Protein AF-A0A2M7DR31-F1 (afdb_monomer)

Solvent-accessible surface area (backbone atoms only — not comparable to full-atom values): 8482 Å² total; per-residue (Å²): 135,82,79,83,71,75,78,82,78,78,74,91,41,73,65,52,57,50,51,55,54,49,57,79,62,51,80,48,97,69,54,73,56,53,67,68,61,55,52,49,52,15,61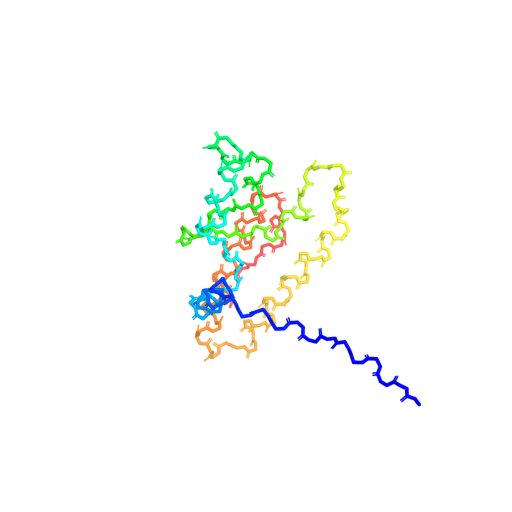,75,45,84,74,36,74,60,72,89,45,50,69,42,47,37,69,48,98,83,72,46,45,25,56,41,84,56,36,75,52,65,41,86,60,99,73,54,47,50,68,71,58,38,51,56,51,52,50,49,52,48,52,53,53,53,51,51,49,68,76,36,69,89,37,66,72,57,44,52,29,50,52,52,48,47,56,52,52,37,51,50,23,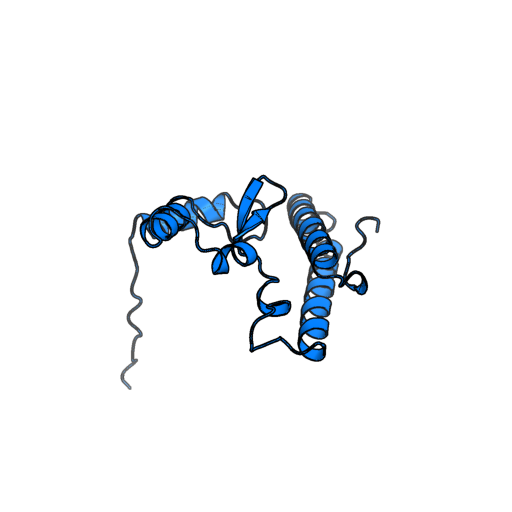56,76,72,72,44,61,92,65,49,74,81,87,87,120

pLDDT: mean 80.73, std 13.6, range [40.16, 94.81]

Secondary structure (DSSP, 8-state):
-------------HHHHHHHHHHHH--SS--B--HHHHHHHHHHTTTS--HHHHTTEEE-TTS-EEE-TTHHHH--STTPPPHHHHHHHHHHHHHHHHHHHHHSTT-HHHHHHHHHHHHHHHHHHHHTT-GGG---S--

Mean predicted aligned error: 9.13 Å

Structure (mmCIF, N/CA/C/O backbone):
data_AF-A0A2M7DR31-F1
#
_entry.id   AF-A0A2M7DR31-F1
#
loop_
_atom_site.group_PDB
_atom_site.id
_atom_site.type_symbol
_atom_site.label_atom_id
_atom_site.label_alt_id
_atom_site.label_comp_id
_atom_site.label_asym_id
_atom_site.label_entity_id
_atom_site.label_seq_id
_atom_site.pdbx_PDB_ins_code
_atom_sit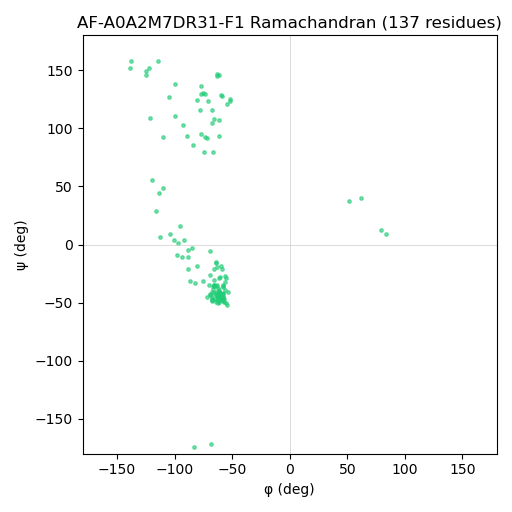e.Cartn_x
_atom_site.Cartn_y
_atom_site.Cartn_z
_atom_site.occupancy
_atom_site.B_iso_or_equiv
_atom_site.auth_seq_id
_atom_site.auth_comp_id
_atom_site.auth_asym_id
_atom_site.auth_atom_id
_atom_site.pdbx_PDB_model_num
ATOM 1 N N . MET A 1 1 ? 33.158 -14.300 29.860 1.00 40.16 1 MET A N 1
ATOM 2 C CA . MET A 1 1 ? 32.316 -13.542 28.913 1.00 40.16 1 MET A CA 1
ATOM 3 C C . MET A 1 1 ? 30.996 -14.275 28.813 1.00 40.16 1 MET A C 1
ATOM 5 O O . MET A 1 1 ? 30.945 -15.323 28.185 1.00 40.16 1 MET A O 1
ATOM 9 N N . GLU A 1 2 ? 29.975 -13.802 29.519 1.00 41.50 2 GLU A N 1
ATOM 10 C CA . GLU A 1 2 ? 28.630 -14.367 29.418 1.00 41.50 2 GLU A CA 1
ATOM 11 C C . GLU A 1 2 ? 27.991 -13.848 28.130 1.00 41.50 2 GLU A C 1
ATOM 13 O O . GLU A 1 2 ? 27.805 -12.643 27.959 1.00 41.50 2 GLU A O 1
ATOM 18 N N . SER A 1 3 ? 27.695 -14.750 27.194 1.00 48.69 3 SER A N 1
ATOM 19 C CA . SER A 1 3 ? 26.808 -14.436 26.082 1.00 48.69 3 SER A CA 1
ATOM 20 C C . SER A 1 3 ? 25.413 -14.233 26.664 1.00 48.69 3 SER A C 1
ATOM 22 O O . SER A 1 3 ? 24.750 -15.204 27.034 1.00 48.69 3 SER A O 1
ATOM 24 N N . SER A 1 4 ? 24.961 -12.985 26.761 1.00 49.41 4 SER A N 1
ATOM 25 C CA . SER A 1 4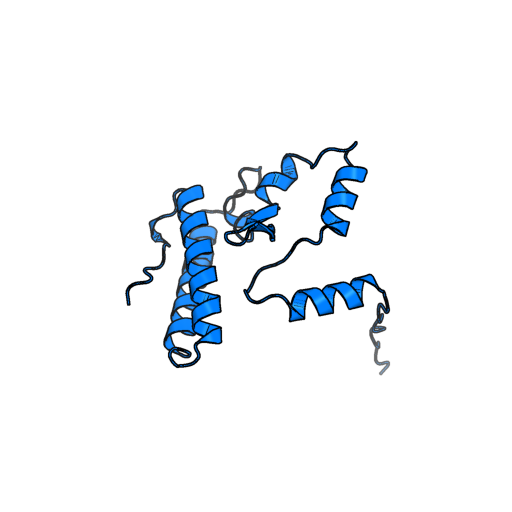 ? 23.558 -12.662 27.011 1.00 49.41 4 SER A CA 1
ATOM 26 C C . SER A 1 4 ? 22.735 -13.099 25.795 1.00 49.41 4 SER A C 1
ATOM 28 O O . SER A 1 4 ? 22.406 -12.320 24.903 1.00 49.41 4 SER A O 1
ATOM 30 N N . GLY A 1 5 ? 22.455 -14.401 25.725 1.00 47.59 5 GLY A N 1
ATOM 31 C CA . GLY A 1 5 ? 21.568 -14.986 24.737 1.00 47.59 5 GLY A CA 1
ATOM 32 C C . GLY A 1 5 ? 20.185 -14.385 24.928 1.00 47.59 5 GLY A C 1
ATOM 33 O O . GLY A 1 5 ? 19.505 -14.681 25.908 1.00 47.59 5 GLY A O 1
ATOM 34 N N . TYR A 1 6 ? 19.778 -13.511 24.009 1.00 50.53 6 TYR A N 1
ATOM 35 C CA . TYR A 1 6 ? 18.394 -13.069 23.925 1.00 50.53 6 TYR A CA 1
ATOM 36 C C . TYR A 1 6 ? 17.517 -14.322 23.806 1.00 50.53 6 TYR A C 1
ATOM 38 O O . TYR A 1 6 ? 17.715 -15.101 22.871 1.00 50.53 6 TYR A O 1
ATOM 46 N N . PRO A 1 7 ? 16.568 -14.568 24.726 1.00 49.03 7 PRO A N 1
ATOM 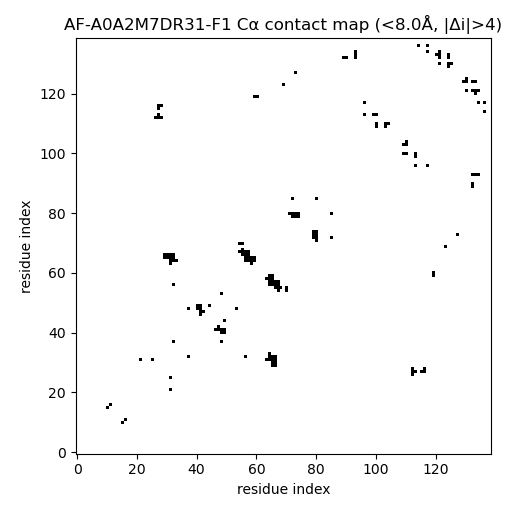47 C CA . PRO A 1 7 ? 15.690 -15.713 24.595 1.00 49.03 7 PRO A CA 1
ATOM 48 C C . PRO A 1 7 ? 14.827 -15.482 23.357 1.00 49.03 7 PRO A C 1
ATOM 50 O O . PRO A 1 7 ? 13.944 -14.621 23.353 1.00 49.03 7 PRO A O 1
ATOM 53 N N . HIS A 1 8 ? 15.095 -16.235 22.291 1.00 48.00 8 HIS A N 1
ATOM 54 C CA . HIS A 1 8 ? 14.211 -16.323 21.138 1.00 48.00 8 HIS A CA 1
ATOM 55 C C . HIS A 1 8 ? 12.875 -16.888 21.632 1.00 48.00 8 HIS A C 1
ATOM 57 O O . HIS A 1 8 ? 12.702 -18.096 21.779 1.00 48.00 8 HIS A O 1
ATOM 63 N N . LYS A 1 9 ? 11.931 -16.004 21.974 1.00 54.06 9 LYS A N 1
ATOM 64 C CA . LYS A 1 9 ? 10.564 -16.394 22.324 1.00 54.06 9 LYS A CA 1
ATOM 65 C C . LYS A 1 9 ? 9.875 -16.841 21.043 1.00 54.06 9 LYS A C 1
ATOM 67 O O . LYS A 1 9 ? 9.311 -16.030 20.314 1.00 54.06 9 LYS A O 1
ATOM 72 N N . PHE A 1 10 ? 9.947 -18.133 20.757 1.00 48.62 10 PHE A N 1
ATOM 73 C CA . PHE A 1 10 ? 9.156 -18.734 19.697 1.00 48.62 10 PHE A CA 1
ATOM 74 C C . PHE A 1 10 ? 7.679 -18.684 20.097 1.00 48.62 10 PHE A C 1
ATOM 76 O O . PHE A 1 10 ? 7.267 -19.278 21.092 1.00 48.62 10 PHE A O 1
ATOM 83 N N . ILE A 1 11 ? 6.877 -17.941 19.335 1.00 56.69 11 ILE A N 1
ATOM 84 C CA . ILE A 1 11 ? 5.426 -17.898 19.511 1.00 56.69 11 ILE A CA 1
ATOM 85 C C . ILE A 1 11 ? 4.834 -19.005 18.641 1.00 56.69 11 ILE A C 1
ATOM 87 O O . ILE A 1 11 ? 4.562 -18.802 17.464 1.00 56.69 11 ILE A O 1
ATOM 91 N N . PHE A 1 12 ? 4.615 -20.187 19.208 1.00 57.41 12 PHE A N 1
ATOM 92 C CA . PHE A 1 12 ? 3.849 -21.236 18.535 1.00 57.41 12 PHE A CA 1
ATOM 93 C C . PHE A 1 12 ? 2.360 -20.988 18.776 1.00 57.41 12 PHE A C 1
ATOM 95 O O . PHE A 1 12 ? 1.778 -21.489 19.734 1.00 57.41 12 PHE A O 1
ATOM 102 N N . SER A 1 13 ? 1.747 -20.153 17.938 1.00 69.94 13 SER A N 1
ATOM 103 C CA . SER A 1 13 ? 0.316 -19.861 18.015 1.00 69.94 13 SER A CA 1
ATOM 104 C C . SER A 1 13 ? -0.375 -20.144 16.687 1.00 69.94 13 SER A C 1
ATOM 106 O O . SER A 1 13 ? 0.198 -19.975 15.607 1.00 69.94 13 SER A O 1
ATOM 108 N N . GLN A 1 14 ? -1.650 -20.531 16.759 1.00 68.88 14 GLN A N 1
ATOM 109 C CA . GLN A 1 14 ? -2.498 -20.656 15.574 1.00 68.88 14 GLN A CA 1
ATOM 110 C C . GLN A 1 14 ? -2.548 -19.338 14.784 1.00 68.88 14 GLN A C 1
ATOM 112 O O . GLN A 1 14 ? -2.604 -19.359 13.558 1.00 68.88 14 GLN A O 1
ATOM 117 N N . ALA A 1 15 ? -2.454 -18.197 15.476 1.00 65.62 15 ALA A N 1
ATOM 118 C CA . ALA A 1 15 ? -2.364 -16.880 14.856 1.00 65.62 15 ALA A CA 1
ATOM 119 C C . ALA A 1 15 ? -1.103 -16.732 13.988 1.00 65.62 15 ALA A C 1
ATOM 121 O O . ALA A 1 15 ? -1.212 -16.259 12.860 1.00 65.62 15 ALA A O 1
ATOM 122 N N . LEU A 1 16 ? 0.064 -17.199 14.452 1.00 66.44 16 LEU A N 1
ATOM 123 C CA . LEU A 1 16 ? 1.291 -17.182 13.647 1.00 66.44 16 LEU A CA 1
ATOM 124 C C . LEU A 1 16 ? 1.177 -18.108 12.424 1.00 66.44 16 LEU A C 1
ATOM 126 O O . LEU A 1 16 ? 1.547 -17.717 11.320 1.00 66.44 16 LEU A O 1
ATOM 130 N N . SER A 1 17 ? 0.606 -19.308 12.593 1.00 69.25 17 SER A N 1
ATOM 131 C CA . SER A 1 17 ? 0.353 -20.221 11.465 1.00 69.25 17 SER A CA 1
ATOM 132 C C . SER A 1 17 ? -0.596 -19.603 10.431 1.00 69.25 17 SER A C 1
ATOM 134 O O . SER A 1 17 ? -0.372 -19.724 9.226 1.00 69.25 17 SER A O 1
ATOM 136 N N . ASN A 1 18 ? -1.640 -18.907 10.886 1.00 73.50 18 ASN A N 1
ATOM 137 C CA . ASN A 1 18 ? -2.583 -18.222 10.008 1.00 73.50 18 ASN A CA 1
ATOM 138 C C . ASN A 1 18 ? -1.924 -17.037 9.287 1.00 73.50 18 ASN A C 1
ATOM 140 O O . ASN A 1 18 ? -2.126 -16.895 8.084 1.00 73.50 18 ASN A O 1
ATOM 144 N N . ALA A 1 19 ? -1.086 -16.252 9.971 1.00 68.12 19 ALA A N 1
ATOM 145 C CA . ALA A 1 19 ? -0.335 -15.156 9.361 1.00 68.12 19 ALA A CA 1
ATOM 146 C C . ALA A 1 19 ? 0.586 -15.652 8.233 1.00 68.12 19 ALA A C 1
ATOM 148 O O . ALA A 1 19 ? 0.519 -15.129 7.124 1.00 68.12 19 ALA A O 1
ATOM 149 N N . ALA A 1 20 ? 1.347 -16.729 8.462 1.00 67.94 20 ALA A N 1
ATOM 150 C CA . ALA A 1 20 ? 2.203 -17.328 7.433 1.00 67.94 20 ALA A CA 1
ATOM 151 C C . ALA A 1 20 ? 1.397 -17.852 6.226 1.00 67.94 20 ALA A C 1
ATOM 153 O O . ALA A 1 20 ? 1.807 -17.718 5.074 1.00 67.94 20 ALA A O 1
ATOM 154 N N . LYS A 1 21 ? 0.208 -18.425 6.462 1.00 74.56 21 LYS A N 1
ATOM 155 C CA . LYS A 1 21 ? -0.698 -18.844 5.376 1.00 74.56 21 LYS A CA 1
ATOM 156 C C . LYS A 1 21 ? -1.249 -17.656 4.586 1.00 74.56 21 LYS A C 1
ATOM 158 O O . LYS A 1 21 ? -1.458 -17.795 3.385 1.00 74.56 21 LYS A O 1
ATOM 163 N N . ILE A 1 22 ? -1.520 -16.528 5.240 1.00 68.00 22 ILE A N 1
ATOM 164 C CA . ILE A 1 22 ? -1.978 -15.295 4.586 1.00 68.00 22 ILE A CA 1
ATOM 165 C C . ILE A 1 22 ? -0.848 -14.692 3.749 1.00 68.00 22 ILE A C 1
ATOM 167 O O . ILE A 1 22 ? -1.087 -14.316 2.606 1.00 68.00 22 ILE A O 1
ATOM 171 N N . GLU A 1 23 ? 0.378 -14.666 4.272 1.00 65.75 23 GLU A N 1
ATOM 172 C CA . GLU A 1 23 ? 1.563 -14.182 3.557 1.00 65.75 23 GLU A CA 1
ATOM 173 C C . GLU A 1 23 ? 1.832 -15.002 2.288 1.00 65.75 23 GLU A C 1
ATOM 175 O O . GLU A 1 23 ? 1.956 -14.437 1.206 1.00 65.75 23 GLU A O 1
ATOM 180 N N . ASN A 1 24 ? 1.763 -16.333 2.374 1.00 66.00 24 ASN A N 1
ATOM 181 C CA . ASN A 1 24 ? 1.884 -17.212 1.203 1.00 66.00 24 ASN A CA 1
ATOM 182 C C . ASN A 1 24 ? 0.757 -17.028 0.168 1.00 66.00 24 ASN A C 1
ATOM 184 O O . ASN A 1 24 ? 0.904 -17.424 -0.985 1.00 66.00 24 ASN A O 1
ATOM 188 N N . LYS A 1 25 ? -0.381 -16.446 0.566 1.00 63.84 25 LYS A N 1
ATOM 189 C CA . LYS A 1 25 ? -1.495 -16.094 -0.330 1.00 63.84 25 LYS A CA 1
ATOM 190 C C . LYS A 1 25 ? -1.420 -14.652 -0.828 1.00 63.84 25 LYS A C 1
ATOM 192 O O . LYS A 1 25 ? -2.192 -14.274 -1.713 1.00 63.84 25 LYS A O 1
ATOM 197 N N . ALA A 1 26 ? -0.545 -13.824 -0.263 1.00 63.41 26 ALA A N 1
ATOM 198 C CA . ALA A 1 26 ? -0.427 -12.429 -0.637 1.00 63.41 26 ALA A CA 1
ATOM 199 C C . ALA A 1 26 ? 0.251 -12.328 -2.008 1.00 63.41 26 ALA A C 1
ATOM 201 O O . ALA A 1 26 ? 1.470 -12.271 -2.135 1.00 63.41 26 ALA A O 1
ATOM 202 N N . LYS A 1 27 ? -0.571 -12.287 -3.062 1.00 70.44 27 LYS A N 1
ATOM 203 C CA . LYS A 1 27 ? -0.099 -12.100 -4.440 1.00 70.44 27 LYS A CA 1
ATOM 204 C C . LYS A 1 27 ? 0.618 -10.760 -4.636 1.00 70.44 27 LYS A C 1
ATOM 206 O O . LYS A 1 27 ? 1.503 -10.667 -5.475 1.00 70.44 27 LYS A O 1
ATOM 211 N N . TYR A 1 28 ? 0.256 -9.743 -3.851 1.00 79.00 28 TYR A N 1
ATOM 212 C CA . TYR A 1 28 ? 0.705 -8.358 -3.999 1.00 79.00 28 TYR A CA 1
ATOM 213 C C . TYR A 1 28 ? 1.396 -7.839 -2.725 1.00 79.00 28 TYR A C 1
ATOM 215 O O . TYR A 1 28 ? 1.036 -8.284 -1.633 1.00 79.00 28 TYR A O 1
ATOM 223 N N . PRO A 1 29 ? 2.343 -6.881 -2.825 1.00 71.94 29 PRO A N 1
ATOM 224 C CA . PRO A 1 29 ? 3.072 -6.330 -1.679 1.00 71.94 29 PRO A CA 1
ATOM 225 C C . PRO A 1 29 ? 2.180 -5.385 -0.857 1.00 71.94 29 PRO A C 1
ATOM 227 O O . PRO A 1 29 ? 2.234 -4.162 -0.991 1.00 71.94 29 PRO A O 1
ATOM 230 N N . ARG A 1 30 ? 1.319 -5.965 -0.019 1.00 79.00 30 ARG A N 1
ATOM 231 C CA . ARG A 1 30 ? 0.347 -5.259 0.827 1.00 79.00 30 ARG A CA 1
ATOM 232 C C . ARG A 1 30 ? 0.280 -5.884 2.216 1.00 79.00 30 ARG A C 1
ATOM 234 O O . ARG A 1 30 ? 0.491 -7.082 2.374 1.00 79.00 30 ARG A O 1
ATOM 241 N N . ILE A 1 31 ? -0.063 -5.073 3.212 1.00 82.88 31 ILE A N 1
ATOM 242 C CA . ILE A 1 31 ? -0.301 -5.541 4.580 1.00 82.88 31 ILE A CA 1
ATOM 243 C C . ILE A 1 31 ? -1.797 -5.821 4.710 1.00 82.88 31 ILE A C 1
ATOM 245 O O . ILE A 1 31 ? -2.591 -4.885 4.802 1.00 82.88 31 ILE A O 1
ATOM 249 N N . ILE A 1 32 ? -2.169 -7.100 4.671 1.00 86.38 32 ILE A N 1
ATOM 250 C CA . ILE A 1 32 ? -3.562 -7.556 4.759 1.00 86.38 32 ILE A CA 1
ATOM 251 C C . ILE A 1 32 ? -4.031 -7.495 6.214 1.00 86.38 32 ILE A C 1
ATOM 253 O O . ILE A 1 32 ? -3.319 -7.919 7.126 1.00 86.38 32 ILE A O 1
ATOM 257 N N . ILE A 1 33 ? -5.247 -6.998 6.419 1.00 86.50 33 ILE A N 1
ATOM 258 C CA . ILE A 1 33 ? -5.920 -6.987 7.714 1.00 86.50 33 ILE A CA 1
ATOM 259 C C . ILE A 1 33 ? -6.902 -8.154 7.768 1.00 86.50 33 ILE A C 1
ATOM 261 O O . ILE A 1 33 ? -7.923 -8.160 7.080 1.00 86.50 33 ILE A O 1
ATOM 265 N N . ASP A 1 34 ? -6.580 -9.135 8.608 1.00 85.38 34 ASP A N 1
ATOM 266 C CA . ASP A 1 34 ? -7.402 -10.323 8.821 1.00 85.38 34 ASP A CA 1
ATOM 267 C C . ASP A 1 34 ? -8.781 -9.980 9.415 1.00 85.38 34 ASP A C 1
ATOM 269 O O . ASP A 1 34 ? -8.909 -9.088 10.263 1.00 85.38 34 ASP A O 1
ATOM 273 N N . ASP A 1 35 ? -9.810 -10.732 9.013 1.00 85.88 35 ASP A N 1
ATOM 274 C CA . ASP A 1 35 ? -11.179 -10.568 9.519 1.00 85.88 35 ASP A CA 1
ATOM 275 C C . ASP A 1 35 ? -11.252 -10.722 11.043 1.00 85.88 35 ASP A C 1
ATOM 277 O O . ASP A 1 35 ? -12.018 -10.016 11.697 1.00 85.88 35 ASP A O 1
ATOM 281 N N . THR A 1 36 ? -10.437 -11.601 11.635 1.00 86.69 36 THR A N 1
ATOM 282 C CA . THR A 1 36 ? -10.401 -11.804 13.091 1.00 86.69 36 THR A CA 1
ATOM 283 C C . THR A 1 36 ? -9.962 -10.532 13.802 1.00 86.69 36 THR A C 1
ATOM 285 O O . THR A 1 36 ? -10.577 -10.138 14.792 1.00 86.69 36 THR A O 1
ATOM 288 N N . PHE A 1 37 ? -8.926 -9.863 13.288 1.00 87.00 37 PHE A N 1
ATOM 289 C CA . PHE A 1 37 ? -8.467 -8.592 13.843 1.00 87.00 37 PHE A CA 1
ATOM 290 C C . PHE A 1 37 ? -9.533 -7.506 13.668 1.00 87.00 37 PHE A C 1
ATOM 292 O O . PHE A 1 37 ? -9.870 -6.814 14.626 1.00 87.00 37 PHE A O 1
ATOM 299 N N . TYR A 1 38 ? -10.109 -7.394 12.471 1.00 88.19 38 TYR A N 1
ATOM 300 C CA . TYR A 1 38 ? -11.153 -6.412 12.181 1.00 88.19 38 TYR A CA 1
ATOM 301 C C . TYR A 1 38 ? -12.375 -6.578 13.106 1.00 88.19 38 TYR A C 1
ATOM 303 O O . TYR A 1 38 ? -12.813 -5.623 13.752 1.00 88.19 38 TYR A O 1
ATOM 311 N N . ASN A 1 39 ? -12.867 -7.810 13.251 1.00 90.38 39 ASN A N 1
ATOM 312 C CA . ASN A 1 39 ? -13.989 -8.145 14.126 1.00 90.38 39 ASN A CA 1
ATOM 313 C C . ASN A 1 39 ? -13.651 -7.936 15.607 1.00 90.38 39 ASN A C 1
ATOM 315 O O . ASN A 1 39 ? -14.511 -7.520 16.385 1.00 90.38 39 ASN A O 1
ATOM 319 N N . TYR A 1 40 ? -12.403 -8.190 16.007 1.00 91.06 40 TYR A N 1
ATOM 320 C CA . TYR A 1 40 ? -11.938 -7.906 17.361 1.00 91.06 40 TYR A CA 1
ATOM 321 C C . TYR A 1 40 ? -11.994 -6.405 17.676 1.00 91.06 40 TYR A C 1
ATOM 323 O O . TYR A 1 40 ? -12.512 -6.026 18.725 1.00 91.06 40 TYR A O 1
ATOM 331 N N . ILE A 1 41 ? -11.553 -5.546 16.753 1.00 90.62 41 ILE A N 1
ATOM 332 C CA . ILE A 1 41 ? -11.648 -4.086 16.907 1.00 90.62 41 ILE A CA 1
ATOM 333 C C . ILE A 1 41 ? -13.110 -3.628 17.010 1.00 90.62 41 ILE A C 1
ATOM 335 O O . ILE A 1 41 ? -13.441 -2.851 17.904 1.00 90.62 41 ILE A O 1
ATOM 339 N N . ILE A 1 42 ? -14.000 -4.152 16.161 1.00 92.69 42 ILE A N 1
ATOM 340 C CA . ILE A 1 42 ? -15.446 -3.878 16.234 1.00 92.69 42 ILE A CA 1
ATOM 341 C C . ILE A 1 42 ? -16.014 -4.269 17.601 1.00 92.69 42 ILE A C 1
ATOM 343 O O . ILE A 1 42 ? -16.764 -3.504 18.211 1.00 92.69 42 ILE A O 1
ATOM 347 N N . LYS A 1 43 ? -15.642 -5.451 18.104 1.00 92.94 43 LYS A N 1
ATOM 348 C CA . LYS A 1 43 ? -16.083 -5.941 19.414 1.00 92.94 43 LYS A CA 1
ATOM 349 C C . LYS A 1 43 ? -15.622 -5.025 20.549 1.00 92.94 43 LYS A C 1
ATOM 351 O O . LYS A 1 43 ? -16.387 -4.802 21.481 1.00 92.94 43 LYS A O 1
ATOM 356 N N . LEU A 1 44 ? -14.400 -4.497 20.473 1.00 92.25 44 LEU A N 1
ATOM 357 C CA . LEU A 1 44 ? -13.879 -3.546 21.458 1.00 92.25 44 LEU A CA 1
ATOM 358 C C . LEU A 1 44 ? -14.569 -2.178 21.395 1.00 92.25 44 LEU A C 1
ATOM 360 O O . LEU A 1 44 ? -14.624 -1.487 22.407 1.00 92.25 44 LEU A O 1
ATOM 364 N N . ASN A 1 45 ? -15.101 -1.793 20.235 1.00 92.19 45 ASN A N 1
ATOM 365 C CA . ASN A 1 45 ? -15.714 -0.487 20.002 1.00 92.19 45 ASN A CA 1
ATOM 366 C C . ASN A 1 45 ? -17.243 -0.584 19.831 1.00 92.19 45 ASN A C 1
ATOM 368 O O . ASN A 1 45 ? -17.832 -0.054 18.886 1.00 92.19 45 ASN A O 1
ATOM 372 N N . ASN A 1 46 ? -17.892 -1.295 20.761 1.00 91.12 46 ASN A N 1
ATOM 373 C CA . ASN A 1 46 ? -19.352 -1.395 20.885 1.00 91.12 46 ASN A CA 1
ATOM 374 C C . ASN A 1 46 ? -20.081 -1.776 19.581 1.00 91.12 46 ASN A C 1
ATOM 376 O O . ASN A 1 46 ? -21.164 -1.272 19.294 1.00 91.12 46 ASN A O 1
ATOM 380 N N . GLY A 1 47 ? -19.490 -2.664 18.776 1.00 90.75 47 GLY A N 1
ATOM 381 C CA . GLY A 1 47 ? -20.106 -3.149 17.539 1.00 90.75 47 GLY A CA 1
ATOM 382 C C . GLY A 1 47 ? -19.899 -2.244 16.323 1.00 90.75 47 GLY A C 1
ATOM 383 O O . GLY A 1 47 ? -20.473 -2.514 15.271 1.00 90.75 47 GLY A O 1
ATOM 384 N N . THR A 1 48 ? -19.055 -1.214 16.420 1.00 89.62 48 THR A N 1
ATOM 385 C CA . THR A 1 48 ? -18.744 -0.309 15.303 1.00 89.62 48 THR A CA 1
ATOM 386 C C . THR A 1 48 ? -17.247 -0.245 15.047 1.00 89.62 48 THR A C 1
ATOM 388 O O . THR A 1 48 ? -16.446 -0.330 15.974 1.00 89.62 48 THR A O 1
ATOM 391 N N . PHE A 1 49 ? -16.834 -0.093 13.790 1.00 88.12 49 PHE A N 1
ATOM 392 C CA . PHE A 1 49 ? -15.421 0.118 13.490 1.00 88.12 49 PHE A CA 1
ATOM 393 C C . PHE A 1 49 ? -15.042 1.579 13.808 1.00 88.12 49 PHE A C 1
ATOM 395 O O . PHE A 1 49 ? -15.761 2.476 13.364 1.00 88.12 49 PHE A O 1
ATOM 402 N N . PRO A 1 50 ? -13.963 1.848 14.571 1.00 87.56 50 PRO A N 1
ATOM 403 C CA . PRO A 1 50 ? -13.600 3.208 14.958 1.00 87.56 50 PRO A CA 1
ATOM 404 C C . PRO A 1 50 ? -13.349 4.098 13.743 1.00 87.56 50 PRO A C 1
ATOM 406 O O . PRO A 1 50 ? -12.513 3.773 12.899 1.00 87.56 50 PRO A O 1
ATOM 409 N N . GLU A 1 51 ? -14.009 5.255 13.695 1.00 85.00 51 GLU A N 1
ATOM 410 C CA . GLU A 1 51 ? -13.862 6.216 12.594 1.00 85.00 51 GLU A CA 1
ATOM 411 C C . GLU A 1 51 ? -12.396 6.634 12.408 1.00 85.00 51 GLU A C 1
ATOM 413 O O . GLU A 1 51 ? -11.884 6.650 11.292 1.00 85.00 51 GLU A O 1
ATOM 418 N N . VAL A 1 52 ? -11.669 6.817 13.516 1.00 80.88 52 VAL A N 1
ATOM 419 C CA . VAL A 1 52 ? -10.237 7.163 13.522 1.00 80.88 52 VAL A CA 1
ATOM 420 C C . VAL A 1 52 ? -9.343 6.140 12.816 1.00 80.88 52 VAL A C 1
ATOM 422 O O . VAL A 1 52 ? -8.231 6.480 12.431 1.00 80.88 52 VAL A O 1
ATOM 425 N N . LEU A 1 53 ? -9.798 4.893 12.644 1.00 84.25 53 LEU A N 1
ATOM 426 C CA . LEU A 1 53 ? -9.052 3.836 11.956 1.00 84.25 53 LEU A CA 1
ATOM 427 C C . LEU A 1 53 ? -9.470 3.664 10.491 1.00 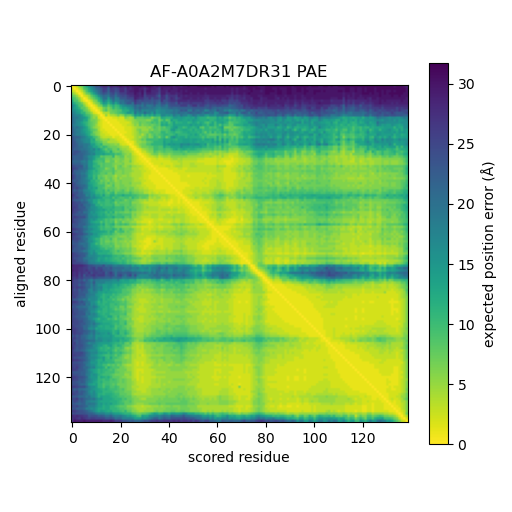84.25 53 LEU A C 1
ATOM 429 O O . LEU A 1 53 ? -8.803 2.930 9.762 1.00 84.25 53 LEU A O 1
ATOM 433 N N . THR A 1 54 ? -10.543 4.316 10.038 1.00 82.69 54 THR A N 1
ATOM 434 C CA . THR A 1 54 ? -11.065 4.139 8.668 1.00 82.69 54 THR A CA 1
ATOM 435 C C . THR A 1 54 ? -10.094 4.644 7.599 1.00 82.69 54 THR A C 1
ATOM 437 O O . THR A 1 54 ? -10.004 4.064 6.521 1.00 82.69 54 THR A O 1
ATOM 440 N N . ASP A 1 55 ? -9.286 5.657 7.912 1.00 78.88 55 ASP A N 1
ATOM 441 C CA . ASP A 1 55 ? -8.223 6.128 7.021 1.00 78.88 55 ASP A CA 1
ATOM 442 C C . ASP A 1 55 ? -6.943 5.273 7.069 1.00 78.88 55 ASP A C 1
ATOM 444 O O . ASP A 1 55 ? -6.126 5.321 6.140 1.00 78.88 55 ASP A O 1
ATOM 448 N N . TYR A 1 56 ? -6.780 4.474 8.129 1.00 85.06 56 TYR A N 1
ATOM 449 C CA . TYR A 1 56 ? -5.661 3.548 8.315 1.00 85.06 56 TYR A CA 1
ATOM 450 C C . TYR A 1 56 ? -5.925 2.194 7.661 1.00 85.06 56 TYR A C 1
ATOM 452 O O . TYR A 1 56 ? -4.976 1.552 7.217 1.00 85.06 56 TYR A O 1
ATOM 460 N N . ILE A 1 57 ? -7.184 1.754 7.599 1.00 88.38 57 ILE A N 1
ATOM 461 C CA . ILE A 1 57 ? -7.580 0.463 7.031 1.00 88.38 57 ILE A CA 1
ATOM 462 C C . ILE A 1 57 ? -8.565 0.697 5.892 1.00 88.38 57 ILE A C 1
ATOM 464 O O . ILE A 1 57 ? -9.720 1.045 6.126 1.00 88.38 57 ILE A O 1
ATOM 468 N N . ASN A 1 58 ? -8.119 0.471 4.658 1.00 84.81 58 ASN A N 1
ATOM 469 C CA . ASN A 1 58 ? -8.929 0.644 3.458 1.00 84.81 58 ASN A CA 1
ATOM 470 C C . ASN A 1 58 ? -9.189 -0.685 2.745 1.00 84.81 58 ASN A C 1
ATOM 472 O O . ASN A 1 58 ? -8.458 -1.660 2.898 1.00 84.81 58 ASN A O 1
ATOM 476 N N . ILE A 1 59 ? -10.248 -0.700 1.942 1.00 86.69 59 ILE A N 1
ATOM 477 C CA . ILE A 1 59 ? -10.462 -1.736 0.937 1.00 86.69 59 ILE A CA 1
ATOM 478 C C . ILE A 1 59 ? -9.613 -1.376 -0.280 1.00 86.69 59 ILE A C 1
ATOM 480 O O . ILE A 1 59 ? -9.704 -0.257 -0.793 1.00 86.69 59 ILE A O 1
ATOM 484 N N . ASP A 1 60 ? -8.760 -2.299 -0.707 1.00 85.19 60 ASP A N 1
ATOM 485 C CA . ASP A 1 60 ? -7.916 -2.105 -1.878 1.00 85.19 60 ASP A CA 1
ATOM 486 C C . ASP A 1 60 ? -8.640 -2.416 -3.200 1.00 85.19 60 ASP A C 1
ATOM 488 O O . ASP A 1 60 ? -9.844 -2.671 -3.238 1.00 85.19 60 ASP A O 1
ATOM 492 N N . LEU A 1 61 ? -7.898 -2.368 -4.311 1.00 81.38 61 LEU A N 1
ATOM 493 C CA . LEU A 1 61 ? -8.440 -2.559 -5.661 1.00 81.38 61 LEU A CA 1
ATOM 494 C C . LEU A 1 61 ? -9.010 -3.967 -5.903 1.00 81.38 61 LEU A C 1
ATOM 496 O O . LEU A 1 61 ? -9.765 -4.150 -6.853 1.00 81.38 61 LEU A O 1
ATOM 500 N N . GLU A 1 62 ? -8.679 -4.933 -5.046 1.00 83.25 62 GLU A N 1
ATOM 501 C CA . GLU A 1 62 ? -9.134 -6.324 -5.128 1.00 83.25 62 GLU A CA 1
ATOM 502 C C . GLU A 1 62 ? -10.228 -6.626 -4.091 1.00 83.25 62 GLU A C 1
ATOM 504 O O . GLU A 1 62 ? -10.578 -7.787 -3.880 1.00 83.25 62 GLU A O 1
ATOM 509 N N . GLY A 1 63 ? -10.751 -5.607 -3.401 1.00 84.88 63 GLY A N 1
ATOM 510 C CA . GLY A 1 63 ? -11.785 -5.789 -2.383 1.00 84.88 63 GLY A CA 1
ATOM 511 C C . GLY A 1 63 ? -11.262 -6.284 -1.029 1.00 84.88 63 GLY A C 1
ATOM 512 O O . GLY A 1 63 ? -12.064 -6.673 -0.181 1.00 84.88 63 GLY A O 1
ATOM 513 N N . ILE A 1 64 ? -9.943 -6.274 -0.795 1.00 86.50 64 ILE A N 1
ATOM 514 C CA . ILE A 1 64 ? -9.332 -6.804 0.434 1.00 86.50 64 ILE A CA 1
ATOM 515 C C . ILE A 1 64 ? -9.016 -5.666 1.409 1.00 86.50 64 ILE A C 1
ATOM 517 O O . ILE A 1 64 ? -8.518 -4.614 1.009 1.00 86.50 64 ILE A O 1
ATOM 521 N N . ARG A 1 65 ? -9.294 -5.875 2.707 1.00 88.75 65 ARG A N 1
ATOM 522 C CA . ARG A 1 65 ? -8.927 -4.921 3.768 1.00 88.75 65 ARG A CA 1
ATOM 523 C C . ARG A 1 65 ? -7.420 -4.924 3.986 1.00 88.75 65 ARG A C 1
ATOM 525 O O . ARG A 1 65 ? -6.841 -5.959 4.315 1.00 88.75 65 ARG A O 1
ATOM 532 N N . CYS A 1 66 ? -6.811 -3.754 3.859 1.00 88.88 66 CYS A N 1
ATOM 533 C CA . CYS A 1 66 ? -5.372 -3.559 3.909 1.00 88.88 66 CYS A CA 1
ATOM 534 C C . CYS A 1 66 ? -5.005 -2.315 4.720 1.00 88.88 66 CYS A C 1
ATOM 536 O O . CYS A 1 66 ? -5.813 -1.405 4.897 1.00 88.88 66 CYS A O 1
ATOM 538 N N . LEU A 1 67 ? -3.766 -2.272 5.211 1.00 88.31 67 LEU A N 1
ATOM 539 C CA . LEU A 1 67 ? -3.213 -1.071 5.826 1.00 88.31 67 LEU A CA 1
ATOM 540 C C . LEU A 1 67 ? -2.888 -0.026 4.750 1.00 88.31 67 LEU A C 1
ATOM 542 O O . LEU A 1 67 ? -2.138 -0.292 3.804 1.00 88.31 67 LEU A O 1
ATOM 546 N N . ASN A 1 68 ? -3.363 1.197 4.948 1.00 87.00 68 ASN A N 1
ATOM 547 C CA . ASN A 1 68 ? -2.980 2.334 4.134 1.00 87.00 68 ASN A CA 1
ATOM 548 C C . ASN A 1 68 ? -1.582 2.837 4.525 1.00 87.00 68 ASN A C 1
ATOM 550 O O . ASN A 1 68 ? -1.425 3.668 5.415 1.00 87.00 68 ASN A O 1
ATOM 554 N N . ILE A 1 69 ? -0.553 2.382 3.811 1.00 85.31 69 ILE A N 1
ATOM 555 C CA . ILE A 1 69 ? 0.845 2.769 4.077 1.00 85.31 69 ILE A CA 1
ATOM 556 C C . ILE A 1 69 ? 1.145 4.265 3.874 1.00 85.31 69 ILE A C 1
ATOM 558 O O . ILE A 1 69 ? 2.190 4.739 4.312 1.00 85.31 69 ILE A O 1
ATOM 562 N N . TYR A 1 70 ? 0.257 5.013 3.211 1.00 86.62 70 TYR A N 1
ATOM 563 C CA . TYR A 1 70 ? 0.430 6.447 2.978 1.00 86.62 70 TYR A CA 1
ATOM 564 C C . TYR A 1 70 ? -0.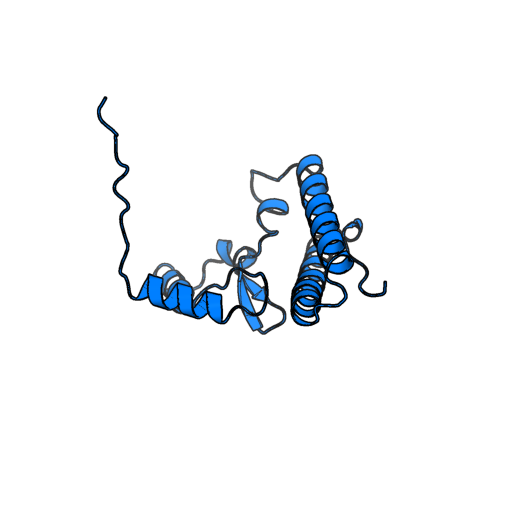143 7.297 4.110 1.00 86.62 70 TYR A C 1
ATOM 566 O O . TYR A 1 70 ? 0.134 8.495 4.159 1.00 86.62 70 TYR A O 1
ATOM 574 N N . ILE A 1 71 ? -0.909 6.704 5.035 1.00 82.38 71 ILE A N 1
ATOM 575 C CA . ILE A 1 71 ? -1.614 7.468 6.064 1.00 82.38 71 ILE A CA 1
ATOM 576 C C . ILE A 1 71 ? -0.658 8.306 6.907 1.00 82.38 71 ILE A C 1
ATOM 578 O O . ILE A 1 71 ? -0.904 9.483 7.103 1.00 82.38 71 ILE A O 1
ATOM 582 N N . SER A 1 72 ? 0.500 7.768 7.292 1.00 79.81 72 SER A N 1
ATOM 583 C CA . SER A 1 72 ? 1.499 8.493 8.090 1.00 79.81 72 SER A CA 1
ATOM 584 C C . SER A 1 72 ? 2.136 9.682 7.358 1.00 79.81 72 SER A C 1
ATOM 586 O O . SER A 1 72 ? 2.667 10.590 7.996 1.00 79.81 72 SER A O 1
ATOM 588 N N . LEU A 1 73 ? 2.089 9.696 6.023 1.00 84.88 73 LEU A N 1
ATOM 589 C CA . LEU A 1 73 ? 2.587 10.803 5.208 1.00 84.88 73 LEU A CA 1
ATOM 590 C C . LEU A 1 73 ? 1.559 11.925 5.094 1.00 84.88 73 LEU A C 1
ATOM 592 O O . LEU A 1 73 ? 1.941 13.093 5.013 1.00 84.88 73 LEU A O 1
ATOM 596 N N . PHE A 1 74 ? 0.274 11.574 5.079 1.00 82.50 74 PHE A N 1
ATOM 597 C CA . PHE A 1 74 ? -0.830 12.502 4.839 1.00 82.50 74 PHE A CA 1
ATOM 598 C C . PHE A 1 74 ? -1.727 12.726 6.057 1.00 82.50 74 PHE A C 1
ATOM 600 O O . PHE A 1 74 ? -2.735 13.418 5.927 1.00 82.50 74 PHE A O 1
ATOM 607 N N . ASP A 1 75 ? -1.357 12.174 7.216 1.00 72.94 75 ASP A N 1
ATOM 608 C CA . ASP A 1 75 ? -2.112 12.288 8.457 1.00 72.94 75 ASP A CA 1
ATOM 609 C C . ASP A 1 75 ? -2.410 13.762 8.746 1.00 72.94 75 ASP A C 1
ATOM 611 O O . ASP A 1 75 ? -1.528 14.632 8.755 1.00 72.94 75 ASP A O 1
ATOM 615 N N . THR A 1 76 ? -3.695 14.039 8.924 1.00 60.28 76 THR A N 1
ATOM 616 C CA . THR A 1 76 ? -4.241 15.374 9.139 1.00 60.28 76 THR A CA 1
ATOM 617 C C . THR A 1 76 ? -4.193 15.794 10.607 1.00 60.28 76 THR A C 1
ATOM 619 O O . THR A 1 76 ? -4.555 16.933 10.909 1.00 60.28 76 THR A O 1
ATOM 622 N N . GLY A 1 77 ? -3.735 14.914 11.508 1.00 62.41 77 GLY A N 1
ATOM 623 C CA . GLY A 1 77 ? -3.558 15.187 12.933 1.00 62.41 77 GLY A CA 1
ATOM 624 C C . GLY A 1 77 ? -2.436 16.183 13.279 1.00 62.41 77 GLY A C 1
ATOM 625 O O . GLY A 1 77 ? -1.822 16.828 12.429 1.00 62.41 77 GLY A O 1
ATOM 626 N N . SER A 1 78 ? -2.140 16.312 14.575 1.00 57.00 78 SER A N 1
ATOM 627 C CA . SER A 1 78 ? -1.214 17.318 15.133 1.00 57.00 78 SER A CA 1
ATOM 628 C C . SER A 1 78 ? 0.270 17.109 14.794 1.00 57.00 78 SER A C 1
ATOM 630 O O . SER A 1 78 ? 1.093 17.970 15.100 1.00 57.00 78 SER A O 1
ATOM 632 N N . LYS A 1 79 ? 0.630 15.997 14.140 1.00 58.78 79 LYS A N 1
ATOM 633 C CA . LYS A 1 79 ? 1.999 15.678 13.702 1.00 58.78 79 LYS A CA 1
ATOM 634 C C . LYS A 1 79 ? 2.076 15.510 12.187 1.00 58.78 79 LYS A C 1
ATOM 636 O O . LYS A 1 79 ? 2.531 14.480 11.694 1.00 58.78 79 LYS A O 1
ATOM 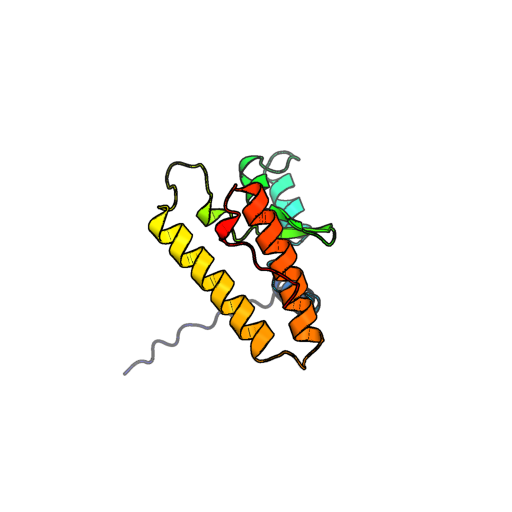641 N N . LYS A 1 80 ? 1.640 16.532 11.444 1.00 65.44 80 LYS A N 1
ATOM 642 C CA . LYS A 1 80 ? 1.785 16.559 9.983 1.00 65.44 80 LYS A CA 1
ATOM 643 C C . LYS A 1 80 ? 3.239 16.290 9.598 1.00 65.44 80 LYS A C 1
ATOM 645 O O . LYS A 1 80 ? 4.149 17.006 10.021 1.00 65.44 80 LYS A O 1
ATOM 650 N N . CYS A 1 81 ? 3.449 15.269 8.771 1.00 77.75 81 CYS A N 1
ATOM 651 C CA . CYS A 1 81 ? 4.735 15.052 8.129 1.00 77.75 81 CYS A CA 1
ATOM 652 C C . CYS A 1 81 ? 5.067 16.292 7.286 1.00 77.75 81 CYS A C 1
ATOM 654 O O . CYS A 1 81 ? 4.231 16.747 6.498 1.00 77.75 81 CYS A O 1
ATOM 656 N N . SER A 1 82 ? 6.262 16.862 7.463 1.00 85.44 82 SER A N 1
ATOM 657 C CA . SER A 1 82 ? 6.660 18.035 6.686 1.00 85.44 82 SER A CA 1
ATOM 658 C C . SER A 1 82 ? 6.682 17.699 5.196 1.00 85.44 82 SER A C 1
ATOM 660 O O . SER A 1 82 ? 7.055 16.590 4.802 1.00 85.44 82 SER A O 1
ATOM 662 N N . ASP A 1 83 ? 6.327 18.663 4.345 1.00 86.19 83 ASP A N 1
ATOM 663 C CA . ASP A 1 83 ? 6.295 18.433 2.897 1.00 86.19 83 ASP A CA 1
ATOM 664 C C . ASP A 1 83 ? 7.667 18.037 2.338 1.00 86.19 83 ASP A C 1
ATOM 666 O O . ASP A 1 83 ? 7.745 17.277 1.377 1.00 86.19 83 ASP A O 1
ATOM 670 N N . VAL A 1 84 ? 8.757 18.472 2.978 1.00 87.62 84 VAL A N 1
ATOM 671 C CA . VAL A 1 84 ? 10.126 18.057 2.639 1.00 87.62 84 VAL A CA 1
ATOM 672 C C . VAL A 1 84 ? 10.315 16.551 2.838 1.00 87.62 84 VAL A C 1
ATOM 674 O O . VAL A 1 84 ? 10.788 15.865 1.930 1.00 87.62 84 VAL A O 1
ATO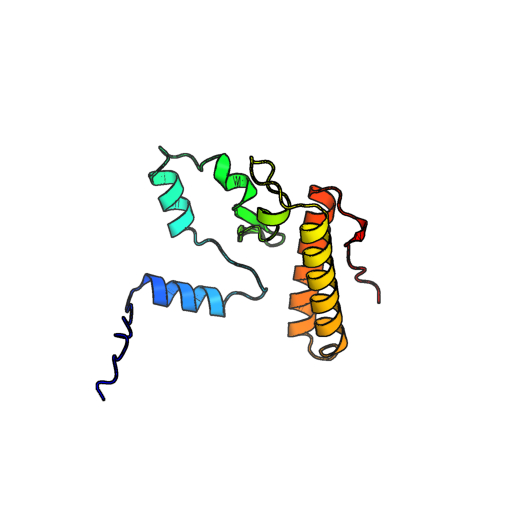M 677 N N . ILE A 1 85 ? 9.930 16.019 4.003 1.00 88.44 85 ILE A N 1
ATOM 678 C CA . ILE A 1 85 ? 10.063 14.586 4.305 1.00 88.44 85 ILE A CA 1
ATOM 679 C C . ILE A 1 85 ? 9.116 13.783 3.416 1.00 88.44 85 ILE A C 1
ATOM 681 O O . ILE A 1 85 ? 9.543 12.820 2.781 1.00 88.44 85 ILE A O 1
ATOM 685 N N . LYS A 1 86 ? 7.860 14.221 3.313 1.00 89.81 86 LYS A N 1
ATOM 686 C CA . LYS A 1 86 ? 6.836 13.605 2.468 1.00 89.81 86 LYS A CA 1
ATOM 687 C C . LYS A 1 86 ? 7.302 13.480 1.017 1.00 89.81 86 LYS A C 1
ATOM 689 O O . LYS A 1 86 ? 7.307 12.378 0.478 1.00 89.81 86 LYS A O 1
ATOM 694 N N . ASN A 1 87 ? 7.776 14.573 0.413 1.00 92.06 87 ASN A N 1
ATOM 695 C CA . ASN A 1 87 ? 8.293 14.565 -0.957 1.00 92.06 87 ASN A CA 1
ATOM 696 C C . ASN A 1 87 ? 9.465 13.585 -1.112 1.00 92.06 87 ASN A C 1
ATOM 698 O O . ASN A 1 87 ? 9.505 12.834 -2.081 1.00 92.06 87 ASN A O 1
ATOM 702 N N . LYS A 1 88 ? 10.398 13.554 -0.151 1.00 92.88 88 LYS A N 1
ATOM 703 C CA . LYS A 1 88 ? 11.551 12.642 -0.187 1.00 92.88 88 LYS A CA 1
ATOM 704 C C . LYS A 1 88 ? 11.133 11.172 -0.103 1.00 92.88 88 LYS A C 1
ATOM 706 O O . LYS A 1 88 ? 11.712 10.336 -0.792 1.00 92.88 88 LYS A O 1
ATOM 711 N N . VAL A 1 89 ? 10.153 10.848 0.740 1.00 91.38 89 VAL A N 1
ATOM 712 C CA . VAL A 1 89 ? 9.635 9.479 0.866 1.00 91.38 89 VAL A CA 1
ATOM 713 C C . VAL A 1 89 ? 8.905 9.062 -0.409 1.00 91.38 89 VAL A C 1
ATOM 715 O O . VAL A 1 89 ? 9.205 7.999 -0.946 1.00 91.38 89 VAL A O 1
ATOM 718 N N . LEU A 1 90 ? 8.007 9.903 -0.930 1.00 93.12 90 LEU A N 1
ATOM 719 C CA . LEU A 1 90 ? 7.263 9.610 -2.160 1.00 93.12 90 LEU A CA 1
ATOM 720 C C . LEU A 1 90 ? 8.197 9.439 -3.363 1.00 93.12 90 LEU A C 1
ATOM 722 O O . LEU A 1 90 ? 8.054 8.474 -4.108 1.00 93.12 90 LEU A O 1
ATOM 726 N N . GLN A 1 91 ? 9.211 10.297 -3.491 1.00 94.81 91 GLN A N 1
ATOM 727 C CA . GLN A 1 91 ? 10.234 10.175 -4.528 1.00 94.81 91 GLN A CA 1
ATOM 728 C C . GLN A 1 91 ? 10.963 8.824 -4.460 1.00 94.81 91 GLN A C 1
ATOM 730 O O . GLN A 1 91 ? 11.104 8.144 -5.472 1.00 94.81 91 GLN A O 1
ATOM 735 N N . ARG A 1 92 ? 11.365 8.387 -3.260 1.00 93.38 92 ARG A N 1
ATOM 736 C CA . ARG A 1 92 ? 12.023 7.083 -3.068 1.00 93.38 92 ARG A CA 1
ATOM 737 C C . ARG A 1 92 ? 11.120 5.904 -3.412 1.00 93.38 92 ARG A C 1
ATOM 739 O O . ARG A 1 92 ? 11.609 4.902 -3.924 1.00 93.38 92 ARG A O 1
ATOM 746 N N . ILE A 1 93 ? 9.822 6.008 -3.127 1.00 91.75 93 ILE A N 1
ATOM 747 C CA . ILE A 1 93 ? 8.844 4.983 -3.515 1.00 91.75 93 ILE A CA 1
ATOM 748 C C . ILE A 1 93 ? 8.794 4.871 -5.043 1.00 91.75 93 ILE A C 1
ATOM 750 O O . ILE A 1 93 ? 8.910 3.767 -5.572 1.00 91.75 93 ILE A O 1
ATOM 754 N N . VAL A 1 94 ? 8.691 6.002 -5.746 1.00 93.31 94 VAL A N 1
ATOM 755 C CA . VAL A 1 94 ? 8.686 6.045 -7.217 1.00 93.31 94 VAL A CA 1
ATOM 756 C C . VAL A 1 94 ? 9.970 5.449 -7.797 1.00 93.31 94 VAL A C 1
ATOM 758 O O . VAL A 1 94 ? 9.913 4.598 -8.684 1.00 93.31 94 VAL A O 1
ATOM 761 N N . GLU A 1 95 ? 11.129 5.847 -7.274 1.00 93.31 95 GLU A N 1
ATOM 762 C CA . GLU A 1 95 ? 12.434 5.324 -7.695 1.00 93.31 95 GLU A CA 1
ATOM 763 C C . GLU A 1 95 ? 12.543 3.810 -7.489 1.00 93.31 95 GLU A C 1
ATOM 765 O O . GLU A 1 95 ? 12.969 3.100 -8.399 1.00 93.31 95 GLU A O 1
ATOM 770 N N . ALA A 1 96 ? 12.113 3.302 -6.331 1.00 90.88 96 ALA A N 1
ATOM 771 C CA . ALA A 1 96 ? 12.148 1.876 -6.026 1.00 90.88 96 ALA A CA 1
ATOM 772 C C . ALA A 1 96 ? 11.238 1.063 -6.957 1.00 90.88 96 ALA A C 1
ATOM 774 O O . ALA A 1 96 ? 11.654 0.020 -7.458 1.00 90.88 96 ALA A O 1
ATOM 775 N N . ILE A 1 97 ? 10.020 1.543 -7.227 1.00 90.81 97 ILE A N 1
ATOM 776 C CA . ILE A 1 97 ? 9.092 0.886 -8.159 1.00 90.81 97 ILE A CA 1
ATOM 777 C C . ILE A 1 97 ? 9.694 0.836 -9.566 1.00 90.81 97 ILE A C 1
ATOM 779 O O . ILE A 1 97 ? 9.754 -0.233 -10.172 1.00 90.81 97 ILE A O 1
ATOM 783 N N . ASN A 1 98 ? 10.186 1.972 -10.067 1.00 90.62 98 ASN A N 1
ATOM 784 C CA . ASN A 1 98 ? 10.780 2.050 -11.401 1.00 90.62 98 ASN A CA 1
ATOM 785 C C . ASN A 1 98 ? 12.019 1.157 -11.525 1.00 90.62 98 ASN A C 1
ATOM 787 O O . ASN A 1 98 ? 12.186 0.474 -12.534 1.00 90.62 98 ASN A O 1
ATOM 791 N N . TYR A 1 99 ? 12.876 1.130 -10.502 1.00 91.06 99 TYR A N 1
ATOM 792 C CA . TYR A 1 99 ? 14.032 0.237 -10.464 1.00 91.06 99 TYR A CA 1
ATOM 793 C C . TYR A 1 99 ? 13.609 -1.230 -10.596 1.00 91.06 99 TYR A C 1
ATOM 795 O O . TYR A 1 99 ? 14.178 -1.969 -11.397 1.00 91.06 99 TYR A O 1
ATOM 803 N N . GLN A 1 100 ? 12.594 -1.648 -9.843 1.00 89.06 100 GLN A N 1
ATOM 804 C CA . GLN A 1 100 ? 12.143 -3.038 -9.823 1.00 89.06 100 GLN A CA 1
ATOM 805 C C . GLN A 1 100 ? 11.527 -3.454 -11.159 1.00 89.06 100 GLN A C 1
ATOM 807 O O . GLN A 1 100 ? 11.907 -4.480 -11.717 1.00 89.06 100 GLN A O 1
ATOM 812 N N . ILE A 1 101 ? 10.673 -2.609 -11.740 1.00 88.56 101 ILE A N 1
ATOM 813 C CA . ILE A 1 101 ? 10.108 -2.857 -13.071 1.00 88.56 101 ILE A CA 1
ATOM 814 C C . ILE A 1 101 ? 11.212 -2.947 -14.121 1.00 88.56 101 ILE A C 1
ATOM 816 O O . ILE A 1 101 ? 11.163 -3.831 -14.966 1.00 88.56 101 ILE A O 1
ATOM 820 N N . ASN A 1 102 ? 12.221 -2.074 -14.069 1.00 89.62 102 ASN A N 1
ATOM 821 C CA . ASN A 1 102 ? 13.276 -2.031 -15.079 1.00 89.62 102 ASN A CA 1
ATOM 822 C C . ASN A 1 102 ? 14.231 -3.225 -15.036 1.00 89.62 102 ASN A C 1
ATOM 824 O O . ASN A 1 102 ? 14.677 -3.664 -16.094 1.00 89.62 102 ASN A O 1
ATOM 828 N N . ASN A 1 103 ? 14.533 -3.749 -13.849 1.00 91.12 103 ASN A N 1
ATOM 829 C CA . ASN A 1 103 ? 15.467 -4.868 -13.702 1.00 91.12 103 ASN A CA 1
ATOM 830 C C . ASN A 1 103 ? 14.794 -6.241 -13.819 1.00 91.12 103 ASN A C 1
ATOM 832 O O . ASN A 1 103 ? 15.468 -7.208 -14.153 1.00 91.12 103 ASN A O 1
ATOM 836 N N . HIS A 1 104 ? 13.477 -6.319 -13.614 1.00 88.31 104 HIS A N 1
ATOM 837 C CA . HIS A 1 104 ? 12.715 -7.572 -13.644 1.00 88.31 104 HIS A CA 1
ATOM 838 C C . HIS A 1 104 ? 11.674 -7.610 -14.780 1.00 88.31 104 HIS A C 1
ATOM 840 O O . HIS A 1 104 ? 10.647 -8.278 -14.679 1.00 88.31 104 HIS A O 1
ATOM 846 N N . ARG A 1 105 ? 11.926 -6.902 -15.896 1.00 82.69 105 ARG A N 1
ATOM 847 C CA . ARG A 1 105 ? 11.001 -6.788 -17.052 1.00 82.69 105 ARG A CA 1
ATOM 848 C C . ARG A 1 105 ? 10.567 -8.124 -17.648 1.00 82.69 105 ARG A C 1
ATOM 850 O O . ARG A 1 105 ? 9.485 -8.217 -18.217 1.00 82.69 105 ARG A O 1
ATOM 857 N N . THR A 1 106 ? 11.413 -9.143 -17.547 1.00 88.81 106 THR A N 1
ATOM 858 C CA . THR A 1 106 ? 11.161 -10.483 -18.090 1.00 88.81 106 THR A CA 1
ATOM 859 C C . THR A 1 106 ? 10.499 -11.423 -17.088 1.00 88.81 106 THR A C 1
ATOM 861 O O . THR A 1 106 ? 10.326 -12.594 -17.405 1.00 88.81 106 THR A O 1
ATOM 864 N N . GLU A 1 107 ? 10.149 -10.946 -15.890 1.00 87.94 107 GLU A N 1
ATOM 865 C CA . GLU A 1 107 ? 9.549 -11.742 -14.817 1.00 87.94 107 GLU A CA 1
ATOM 866 C C . GLU A 1 107 ? 8.081 -11.323 -14.626 1.00 87.94 107 GLU A C 1
ATOM 868 O O . GLU A 1 107 ? 7.792 -10.382 -13.878 1.00 87.94 107 GLU A O 1
ATOM 873 N N . PRO A 1 108 ? 7.118 -11.993 -15.296 1.00 86.44 108 PRO A N 1
ATOM 874 C CA . PRO A 1 108 ? 5.727 -11.542 -15.342 1.00 86.44 108 PRO A CA 1
ATOM 875 C C . PRO A 1 108 ? 5.084 -11.412 -13.961 1.00 86.44 108 PRO A C 1
ATOM 877 O O . PRO A 1 108 ? 4.315 -10.485 -13.726 1.00 86.44 108 PRO A O 1
ATOM 880 N N . GLU A 1 109 ? 5.433 -12.300 -13.030 1.00 83.56 109 GLU A N 1
ATOM 881 C CA . GLU A 1 109 ? 4.918 -12.277 -11.658 1.00 83.56 109 GLU A CA 1
ATOM 882 C C . GLU A 1 109 ? 5.383 -11.042 -10.876 1.00 83.56 109 GLU A C 1
ATOM 884 O O . GLU A 1 109 ? 4.631 -10.489 -10.069 1.00 83.56 109 GLU A O 1
ATOM 889 N N . ILE A 1 110 ? 6.616 -10.585 -11.116 1.00 83.12 110 ILE A N 1
ATOM 890 C CA . ILE A 1 110 ? 7.141 -9.357 -10.513 1.00 83.12 110 ILE A CA 1
ATOM 891 C C . ILE A 1 110 ? 6.454 -8.147 -11.146 1.00 83.12 110 ILE A C 1
ATOM 893 O O . ILE A 1 110 ? 5.972 -7.264 -10.434 1.00 83.12 110 ILE A O 1
ATOM 897 N N . ILE A 1 111 ? 6.326 -8.129 -12.470 1.00 86.25 111 ILE A N 1
ATOM 898 C CA . ILE A 1 111 ? 5.658 -7.037 -13.187 1.00 86.25 111 ILE A CA 1
ATOM 899 C C . ILE A 1 111 ? 4.192 -6.904 -12.770 1.00 86.25 111 ILE A C 1
ATOM 901 O O . ILE A 1 111 ? 3.718 -5.793 -12.531 1.00 86.25 111 ILE A O 1
ATOM 905 N N . GLU A 1 112 ? 3.480 -8.015 -12.594 1.00 86.75 112 GLU A N 1
ATOM 906 C CA . GLU A 1 112 ? 2.104 -8.006 -12.100 1.00 86.75 112 GLU A CA 1
ATOM 907 C C . GLU A 1 112 ? 2.002 -7.373 -10.700 1.00 86.75 112 GLU A C 1
ATOM 909 O O . GLU A 1 112 ? 1.154 -6.502 -10.471 1.00 86.75 112 GLU A O 1
ATOM 914 N N . LYS A 1 113 ? 2.911 -7.737 -9.783 1.00 86.31 113 LYS A N 1
ATOM 915 C CA . LYS A 1 113 ? 2.991 -7.163 -8.428 1.00 86.31 113 LYS A CA 1
ATOM 916 C C . LYS A 1 113 ? 3.185 -5.651 -8.444 1.00 86.31 113 LYS A C 1
ATOM 918 O O . LYS A 1 113 ? 2.483 -4.931 -7.729 1.00 86.31 113 LYS A O 1
ATOM 923 N N . TYR A 1 114 ? 4.117 -5.162 -9.256 1.00 88.31 114 TYR A N 1
ATOM 924 C CA . TYR A 1 114 ? 4.401 -3.731 -9.328 1.00 88.31 114 TYR A CA 1
ATOM 925 C C . TYR A 1 114 ? 3.328 -2.955 -10.093 1.00 88.31 114 TYR A C 1
ATOM 927 O O . TYR A 1 114 ? 3.018 -1.835 -9.699 1.00 88.31 114 TYR A O 1
ATOM 935 N N . ASN A 1 115 ? 2.669 -3.553 -11.088 1.00 88.88 115 ASN A N 1
ATOM 936 C CA . ASN A 1 115 ? 1.510 -2.947 -11.746 1.00 88.88 115 ASN A CA 1
ATOM 937 C C . ASN A 1 115 ? 0.347 -2.731 -10.774 1.00 88.88 115 ASN A C 1
ATOM 939 O O . ASN A 1 115 ? -0.266 -1.660 -10.771 1.00 88.88 115 ASN A O 1
ATOM 943 N N . TYR A 1 116 ? 0.060 -3.717 -9.920 1.00 89.25 116 TYR A N 1
ATOM 944 C CA . TYR A 1 116 ? -0.892 -3.537 -8.826 1.00 89.25 116 TYR A CA 1
ATOM 945 C C . TYR A 1 116 ? -0.467 -2.372 -7.920 1.00 89.25 116 TYR A C 1
ATOM 947 O O . TYR A 1 116 ? -1.260 -1.465 -7.646 1.00 89.25 116 TYR A O 1
ATOM 955 N N . PHE A 1 117 ? 0.799 -2.360 -7.494 1.00 89.25 117 PHE A N 1
ATOM 956 C CA . PHE A 1 117 ? 1.293 -1.347 -6.567 1.00 89.25 117 PHE A CA 1
ATOM 957 C C . PHE A 1 117 ? 1.306 0.063 -7.176 1.00 89.25 117 PHE A C 1
ATOM 959 O O . PHE A 1 117 ? 0.980 1.014 -6.471 1.00 89.25 117 PHE A O 1
ATOM 966 N N . ILE A 1 118 ? 1.575 0.215 -8.478 1.00 91.88 118 ILE A N 1
ATOM 967 C CA . ILE A 1 118 ? 1.451 1.495 -9.192 1.00 91.88 118 ILE A CA 1
ATOM 968 C C . ILE A 1 118 ? 0.002 1.975 -9.196 1.00 91.88 118 ILE A C 1
ATOM 970 O O . ILE A 1 118 ? -0.255 3.135 -8.876 1.00 91.88 118 ILE A O 1
ATOM 974 N N . LYS A 1 119 ? -0.960 1.106 -9.532 1.00 91.62 119 LYS A N 1
ATOM 975 C CA . LYS A 1 119 ? -2.384 1.481 -9.513 1.00 91.62 119 LYS A CA 1
ATOM 976 C C . LYS A 1 119 ? -2.803 1.948 -8.119 1.00 91.62 119 LYS A C 1
ATOM 978 O O . LYS A 1 119 ? -3.487 2.964 -7.991 1.00 91.62 119 LYS A O 1
ATOM 983 N N . TYR A 1 120 ? -2.353 1.241 -7.081 1.00 90.06 120 TYR A N 1
ATOM 984 C CA . TYR A 1 120 ? -2.592 1.629 -5.696 1.00 90.06 120 TYR A CA 1
ATOM 985 C C . TYR A 1 120 ? -1.914 2.962 -5.342 1.00 90.06 120 TYR A C 1
ATOM 987 O O . TYR A 1 120 ? -2.573 3.871 -4.849 1.00 90.06 120 TYR A O 1
ATOM 995 N N . HIS A 1 121 ? -0.627 3.127 -5.650 1.00 91.38 121 HIS A N 1
ATOM 996 C CA . HIS A 1 121 ? 0.114 4.370 -5.426 1.00 91.38 121 HIS A CA 1
ATOM 997 C C . HIS A 1 121 ? -0.571 5.566 -6.100 1.00 91.38 121 HIS A C 1
ATOM 999 O O . HIS A 1 121 ? -0.858 6.570 -5.449 1.00 91.38 121 HIS A O 1
ATOM 1005 N N . ASN A 1 122 ? -0.909 5.435 -7.383 1.00 93.12 122 ASN A N 1
ATOM 1006 C CA . ASN A 1 122 ? -1.544 6.492 -8.163 1.00 93.12 122 ASN A CA 1
ATOM 1007 C C . ASN A 1 122 ? -2.933 6.862 -7.626 1.00 93.12 122 ASN A C 1
ATOM 1009 O O . ASN A 1 122 ? -3.298 8.039 -7.664 1.00 93.12 122 ASN A O 1
ATOM 1013 N N . SER A 1 123 ? -3.702 5.897 -7.106 1.00 90.00 123 SER A N 1
ATOM 1014 C CA . SER A 1 123 ? -4.999 6.188 -6.481 1.00 90.00 123 SER A CA 1
ATOM 1015 C C . SER A 1 123 ? -4.838 6.991 -5.188 1.00 90.00 123 SER A C 1
ATOM 1017 O O . SER A 1 123 ? -5.600 7.931 -4.957 1.00 90.00 123 SER A O 1
ATOM 1019 N N . GLN A 1 124 ? -3.807 6.699 -4.390 1.00 89.00 124 GLN A N 1
ATOM 1020 C CA . GLN A 1 124 ? -3.489 7.475 -3.190 1.00 89.00 124 GLN A CA 1
ATOM 1021 C C . GLN A 1 124 ? -2.978 8.874 -3.545 1.00 89.00 124 GLN A C 1
ATOM 1023 O O . GLN A 1 124 ? -3.439 9.853 -2.961 1.00 89.00 124 GLN A O 1
ATOM 1028 N N . MET A 1 125 ? -2.099 9.007 -4.545 1.00 92.75 125 MET A N 1
ATOM 1029 C CA . MET A 1 125 ? -1.641 10.325 -5.008 1.00 92.75 125 MET A CA 1
ATOM 1030 C C . MET A 1 125 ? -2.811 11.197 -5.471 1.00 92.75 125 MET A C 1
ATOM 1032 O O . MET A 1 125 ? -2.833 12.387 -5.161 1.00 92.75 125 MET A O 1
ATOM 1036 N N . LYS A 1 126 ? -3.825 10.597 -6.107 1.00 91.00 126 LYS A N 1
ATOM 1037 C CA . LYS A 1 126 ? -5.076 11.283 -6.440 1.00 91.00 126 LYS A CA 1
ATOM 1038 C C . LYS A 1 126 ? -5.895 11.656 -5.206 1.00 91.00 126 LYS A C 1
ATOM 1040 O O . LYS A 1 126 ? -6.299 12.808 -5.093 1.00 91.00 126 LYS A O 1
ATOM 1045 N N . LYS A 1 127 ? -6.112 10.723 -4.266 1.00 88.12 127 LYS A N 1
ATOM 1046 C CA . LYS A 1 127 ? -6.854 10.975 -3.009 1.00 88.12 127 LYS A CA 1
ATOM 1047 C C . LYS A 1 127 ? -6.279 12.175 -2.248 1.00 88.12 127 LYS A C 1
ATOM 1049 O O . LYS A 1 127 ? -7.038 12.973 -1.709 1.00 88.12 127 LYS A O 1
ATOM 1054 N N . TYR A 1 128 ? -4.953 12.301 -2.212 1.00 87.69 128 TYR A N 1
ATOM 1055 C CA . TYR A 1 128 ? -4.266 13.321 -1.422 1.00 87.69 128 TYR A CA 1
ATOM 1056 C C . TYR A 1 128 ? -3.861 14.582 -2.206 1.00 87.69 128 TYR A C 1
ATOM 1058 O O . TYR A 1 128 ? -3.285 15.485 -1.605 1.00 87.69 128 TYR A O 1
ATOM 1066 N N . ASN A 1 129 ? -4.169 14.686 -3.507 1.00 89.12 129 ASN A N 1
ATOM 1067 C CA . ASN A 1 129 ? -3.750 15.785 -4.399 1.00 89.12 129 ASN A CA 1
ATOM 1068 C C . ASN A 1 129 ? -2.217 15.923 -4.577 1.00 89.12 129 ASN A C 1
ATOM 1070 O O . ASN A 1 129 ? -1.678 17.027 -4.640 1.00 89.12 129 ASN A O 1
ATOM 1074 N N . PHE A 1 130 ? -1.498 14.801 -4.688 1.00 90.94 130 PHE A N 1
ATOM 1075 C CA . PHE A 1 130 ? -0.043 14.715 -4.914 1.00 90.94 130 PHE A CA 1
ATOM 1076 C C . PHE A 1 130 ? 0.301 14.113 -6.291 1.00 90.94 130 PHE A C 1
ATOM 1078 O O . PHE A 1 130 ? 1.203 13.290 -6.432 1.00 90.94 130 PHE A O 1
ATOM 1085 N N . GLU A 1 131 ? -0.400 14.554 -7.339 1.00 91.50 131 GLU A N 1
ATOM 1086 C CA . GLU A 1 131 ? -0.315 13.996 -8.702 1.00 91.50 131 GLU A CA 1
ATOM 1087 C C . GLU A 1 131 ? 1.106 13.981 -9.298 1.00 91.50 131 GLU A C 1
ATOM 1089 O O . GLU A 1 131 ? 1.415 13.106 -10.101 1.00 91.50 131 GLU A O 1
ATOM 1094 N N . LYS A 1 132 ? 2.001 14.887 -8.871 1.00 93.75 132 LYS A N 1
ATOM 1095 C CA . LYS A 1 132 ? 3.397 14.954 -9.351 1.00 93.75 132 LYS A CA 1
ATOM 1096 C C . LYS A 1 132 ? 4.223 13.684 -9.095 1.00 93.75 132 LYS A C 1
ATOM 1098 O O . LYS A 1 132 ? 5.279 13.534 -9.696 1.00 93.75 132 LYS A O 1
ATOM 1103 N N . PHE A 1 133 ? 3.781 12.817 -8.182 1.00 93.94 133 PHE A N 1
ATOM 1104 C CA . PHE A 1 133 ? 4.449 11.549 -7.874 1.00 93.94 133 PHE A CA 1
ATOM 1105 C C . PHE A 1 133 ? 3.793 10.340 -8.538 1.00 93.94 133 PHE A C 1
ATOM 1107 O O . PHE A 1 133 ? 4.235 9.220 -8.312 1.00 93.94 133 PHE A O 1
ATOM 1114 N N . LYS A 1 134 ? 2.763 10.531 -9.368 1.00 94.44 134 LYS A N 1
ATOM 1115 C CA . LYS A 1 134 ? 2.181 9.411 -10.108 1.00 94.44 134 LYS A CA 1
ATOM 1116 C C . LYS A 1 134 ? 3.192 8.801 -11.067 1.00 94.44 134 LYS A C 1
ATOM 1118 O O . LYS A 1 134 ? 4.032 9.486 -11.644 1.00 94.44 134 LYS A O 1
ATOM 1123 N N . ILE A 1 135 ? 3.060 7.495 -11.241 1.00 92.25 135 ILE A N 1
ATOM 1124 C CA . ILE A 1 135 ? 3.908 6.689 -12.111 1.00 92.25 135 ILE A CA 1
ATOM 1125 C C . ILE A 1 135 ? 3.117 6.363 -13.372 1.00 92.25 135 ILE A C 1
ATOM 1127 O O . ILE A 1 135 ? 2.002 5.838 -13.287 1.00 92.25 135 ILE A O 1
ATOM 1131 N N . ASP A 1 136 ? 3.694 6.663 -14.531 1.00 85.56 136 ASP A N 1
ATOM 1132 C CA . ASP A 1 136 ? 3.130 6.273 -15.820 1.00 85.56 136 ASP A CA 1
ATOM 1133 C C . ASP A 1 136 ? 3.347 4.781 -16.076 1.00 85.56 136 ASP A C 1
ATOM 1135 O O . ASP A 1 136 ? 4.458 4.268 -15.965 1.00 85.56 136 ASP A O 1
ATOM 1139 N N . ILE A 1 137 ? 2.271 4.092 -16.452 1.00 70.00 137 ILE A N 1
ATOM 1140 C CA . ILE A 1 137 ? 2.257 2.642 -16.720 1.00 70.00 137 ILE A CA 1
ATOM 1141 C C . ILE A 1 137 ? 2.618 2.351 -18.198 1.00 70.00 137 ILE A C 1
ATOM 1143 O O . ILE A 1 137 ? 2.743 1.203 -18.603 1.00 70.00 137 ILE A O 1
ATOM 1147 N N . THR A 1 138 ? 2.786 3.382 -19.032 1.00 58.47 138 THR A N 1
ATOM 1148 C CA . THR A 1 138 ? 2.901 3.295 -20.501 1.00 58.47 138 THR A CA 1
ATOM 1149 C C . THR A 1 138 ? 4.334 3.248 -21.058 1.00 58.47 138 THR A C 1
ATOM 1151 O O . THR A 1 138 ? 4.507 3.476 -22.254 1.00 58.47 138 THR A O 1
ATOM 1154 N N . LYS A 1 139 ? 5.363 2.969 -20.245 1.00 46.03 139 LYS A N 1
ATOM 1155 C CA . LYS A 1 139 ? 6.768 2.891 -20.699 1.00 46.03 139 LYS A CA 1
ATOM 1156 C C . LYS A 1 139 ? 7.334 1.479 -20.717 1.00 46.03 139 LYS A C 1
ATOM 1158 O O . LYS A 1 139 ? 7.085 0.737 -19.746 1.00 46.03 139 LYS A O 1
#

Radius of gyration: 18.62 Å; Cα contacts (8 Å, |Δi|>4): 94; chains: 1; bounding box: 52×40×50 Å

Foldseek 3Di:
DDDPPDPPPDPPDPVVVVVVVVVVVPLAPFAFDDPVNQVVCCVVVVNDRDPVCDQQWDQAPVRTTTGDPCCQQQPPDPDHDDVVVSVVVLVVVLVVLVVQCVVCVVPVSSVVRSVSVLVVSCVVCVVRVNNVSRDDPPD

Nearest PDB structures (foldseek):
  5imq-assembly1_S  TM=3.084E-01  e=4.716E+00  Thermus thermophilus HB8
  3j9w-assembly1_AO  TM=3.886E-01  e=6.465E+00  Bacillus subtilis subsp. subtilis str. 168

Sequence (139 aa):
MESSGYPHKFIFSQALSNAAKIENKAKYPRIIIDDTFYNYIIKLNNGTFPEVLTDYINIDLEGIRCLNIYISLFDTGSKKCSDVIKNKVLQRIVEAINYQINNHRTEPEIIEKYNYFIKYHNSQMKKYNFEKFKIDITK